Protein 1TUV (pdb70)

InterPro domains:
  IPR007138 Antibiotic biosynthesis monooxygenase domain [PF03992] (1-86)
  IPR007138 Antibiotic biosynthesis monooxygenase domain [PS51725] (2-100)
  IPR011008 Dimeric alpha-beta barrel [SSF54909] (1-100)
  IPR050744 AI-2 Signaling Cycle Isomerase LsrG [PTHR33336] (1-101)

CATH classification: 3.30.70.100

Structure (mmCIF, N/CA/C/O backbone):
data_1TUV
#
_entry.id   1TUV
#
_cell.length_a   102.562
_cell.length_b   102.562
_cell.length_c   102.562
_cell.angle_alpha   90.00
_cell.angle_beta   90.00
_cell.angle_gamma   90.00
#
_symmetry.space_group_name_H-M   'P 41 3 2'
#
loop_
_entity.id
_entity.type
_entity.pdbx_description
1 polymer 'Protein ygiN'
2 non-polymer MENADIONE
3 water water
#
loop_
_atom_site.group_PDB
_atom_site.id
_atom_site.type_symbol
_atom_site.label_atom_id
_atom_site.label_alt_id
_atom_site.label_comp_id
_atom_site.label_asym_id
_atom_site.label_entity_id
_atom_site.label_seq_id
_atom_site.pdbx_PDB_ins_code
_atom_site.Cartn_x
_atom_site.Cartn_y
_atom_site.Cartn_z
_atom_site.occupancy
_atom_site.B_iso_or_equiv
_atom_site.auth_seq_id
_atom_site.auth_comp_id
_atom_site.auth_asym_id
_atom_site.auth_atom_id
_atom_site.pdbx_PDB_model_num
ATOM 1 N N . MET A 1 1 ? 7.780 2.497 -19.394 1.00 39.88 1 MET A N 1
ATOM 2 C CA . MET A 1 1 ? 7.910 1.693 -20.642 1.00 37.97 1 MET A CA 1
ATOM 3 C C . MET A 1 1 ? 6.727 1.908 -21.612 1.00 35.31 1 MET A C 1
ATOM 4 O O . MET A 1 1 ? 7.023 2.350 -22.713 1.00 34.62 1 MET A O 1
ATOM 9 N N . LEU A 1 2 ? 5.448 1.593 -21.281 1.00 31.28 2 LEU A N 1
ATOM 10 C CA . LEU A 1 2 ? 4.323 2.013 -22.189 1.00 28.99 2 LEU A CA 1
ATOM 11 C C . LEU A 1 2 ? 3.917 3.424 -21.831 1.00 25.12 2 LEU A C 1
ATOM 12 O O . LEU A 1 2 ? 3.790 3.784 -20.674 1.00 22.88 2 LEU A O 1
ATOM 17 N N . THR A 1 3 ? 3.627 4.227 -22.845 1.00 22.50 3 THR A N 1
ATOM 18 C CA . THR A 1 3 ? 3.023 5.503 -22.647 1.00 21.46 3 THR A CA 1
ATOM 19 C C . THR A 1 3 ? 1.604 5.398 -23.193 1.00 19.86 3 THR A C 1
ATOM 20 O O . THR A 1 3 ? 1.397 4.791 -24.268 1.00 22.15 3 THR A O 1
ATOM 24 N N . VAL A 1 4 ? 0.671 5.869 -22.415 1.00 17.32 4 VAL A N 1
ATOM 25 C CA . VAL A 1 4 ? -0.745 5.932 -22.788 1.00 18.61 4 VAL A CA 1
ATOM 26 C C . VAL A 1 4 ? -1.134 7.379 -22.969 1.00 17.96 4 VAL A C 1
ATOM 27 O O . VAL A 1 4 ? -0.905 8.215 -22.086 1.00 19.42 4 VAL A O 1
ATOM 31 N N . ILE A 1 5 ? -1.765 7.720 -24.109 1.00 17.75 5 ILE A N 1
ATOM 32 C CA . ILE A 1 5 ? -2.430 9.003 -24.271 1.00 18.27 5 ILE A CA 1
ATOM 33 C C . ILE A 1 5 ? -3.869 8.639 -24.529 1.00 18.56 5 ILE A C 1
ATOM 34 O O . ILE A 1 5 ? -4.122 7.893 -25.474 1.00 18.85 5 ILE A O 1
ATOM 39 N N . ALA A 1 6 ? -4.772 9.081 -23.680 1.00 19.75 6 ALA A N 1
ATOM 40 C CA . ALA A 1 6 ? -6.211 8.796 -23.821 1.00 21.13 6 ALA A CA 1
ATOM 41 C C . ALA A 1 6 ? -6.962 10.124 -23.928 1.00 22.77 6 ALA A C 1
ATOM 42 O O . ALA A 1 6 ? -6.799 11.014 -23.095 1.00 23.88 6 ALA A O 1
ATOM 44 N N . GLU A 1 7 ? -7.735 10.315 -24.983 1.00 21.84 7 GLU A N 1
ATOM 45 C CA . GLU A 1 7 ? -8.581 11.472 -25.075 1.00 20.54 7 GLU A CA 1
ATOM 46 C C . GLU A 1 7 ? -9.980 11.097 -24.662 1.00 20.85 7 GLU A C 1
ATOM 47 O O . GLU A 1 7 ? -10.557 10.167 -25.226 1.00 20.53 7 GLU A O 1
ATOM 53 N N . ILE A 1 8 ? -10.465 11.788 -23.654 1.00 18.09 8 ILE A N 1
ATOM 54 C CA . ILE A 1 8 ? -11.793 11.631 -23.163 1.00 18.73 8 ILE A CA 1
ATOM 55 C C . ILE A 1 8 ? -12.643 12.772 -23.682 1.00 18.28 8 ILE A C 1
ATOM 56 O O . ILE A 1 8 ? -12.413 13.934 -23.354 1.00 19.59 8 ILE A O 1
ATOM 61 N N . ARG A 1 9 ? -13.632 12.427 -24.527 1.00 19.15 9 ARG A N 1
ATOM 62 C CA . ARG A 1 9 ? -14.530 13.445 -25.065 1.00 19.39 9 ARG A CA 1
ATOM 63 C C . ARG A 1 9 ? -15.735 13.563 -24.166 1.00 19.87 9 ARG A C 1
ATOM 64 O O . ARG A 1 9 ? -16.391 12.566 -23.913 1.00 20.21 9 ARG A O 1
ATOM 72 N N . THR A 1 10 ? -16.006 14.768 -23.677 1.00 19.03 10 THR A N 1
ATOM 73 C CA . THR A 1 10 ? -17.125 15.048 -22.782 1.00 20.83 10 THR A CA 1
ATOM 74 C C . THR A 1 10 ? -18.312 15.703 -23.489 1.00 21.35 10 THR A C 1
ATOM 75 O O . THR A 1 10 ? -18.169 16.318 -24.561 1.00 20.60 10 THR A O 1
ATOM 79 N N . ARG A 1 11 ? -19.488 15.591 -22.869 1.00 23.32 11 ARG A N 1
ATOM 80 C CA . ARG A 1 11 ? -20.701 16.246 -23.401 1.00 25.14 11 ARG A CA 1
ATOM 81 C C . ARG A 1 11 ? -20.524 17.729 -23.382 1.00 27.04 11 ARG A C 1
ATOM 82 O O . ARG A 1 11 ? -20.031 18.240 -22.410 1.00 26.24 11 ARG A O 1
ATOM 90 N N . PRO A 1 12 ? -20.865 18.440 -24.458 1.00 30.07 12 PRO A N 1
ATOM 91 C CA . PRO A 1 12 ? -20.822 19.925 -24.452 1.00 32.10 12 PRO A CA 1
ATOM 92 C C . PRO A 1 12 ? -21.634 20.615 -23.320 1.00 34.79 12 PRO A C 1
ATOM 93 O O . PRO A 1 12 ? -22.636 20.069 -22.925 1.00 36.12 12 PRO A O 1
ATOM 97 N N . GLY A 1 13 ? -21.113 21.726 -22.777 1.00 38.15 13 GLY A N 1
ATOM 98 C CA . GLY A 1 13 ? -21.770 22.609 -21.796 1.00 40.02 13 GLY A CA 1
ATOM 99 C C . GLY A 1 13 ? -22.057 22.018 -20.416 1.00 41.33 13 GLY A C 1
ATOM 100 O O . GLY A 1 13 ? -21.440 21.016 -20.057 1.00 41.78 13 GLY A O 1
ATOM 101 N N . GLN A 1 14 ? -22.965 22.636 -19.632 1.00 42.26 14 GLN A N 1
ATOM 102 C CA . GLN A 1 14 ? -23.473 22.054 -18.362 1.00 42.99 14 GLN A CA 1
ATOM 103 C C . GLN A 1 14 ? -22.381 21.545 -17.352 1.00 41.87 14 GLN A C 1
ATOM 104 O O . GLN A 1 14 ? -22.593 20.549 -16.658 1.00 43.78 14 GLN A O 1
ATOM 110 N N . HIS A 1 15 ? -21.263 22.240 -17.219 1.00 39.37 15 HIS A N 1
ATOM 111 C CA . HIS A 1 15 ? -20.057 21.734 -16.514 1.00 37.68 15 HIS A CA 1
ATOM 112 C C . HIS A 1 15 ? -19.725 20.210 -16.558 1.00 34.00 15 HIS A C 1
ATOM 113 O O . HIS A 1 15 ? -19.210 19.661 -15.588 1.00 30.84 15 HIS A O 1
ATOM 120 N N . HIS A 1 16 ? -19.993 19.547 -17.682 1.00 30.37 16 HIS A N 1
ATOM 121 C CA . HIS A 1 16 ? -19.663 18.124 -17.798 1.00 28.58 16 HIS A CA 1
ATOM 122 C C . HIS A 1 16 ? -18.156 17.886 -17.721 1.00 26.12 16 HIS A C 1
ATOM 123 O O . HIS A 1 16 ? -17.699 16.911 -17.092 1.00 23.47 16 HIS A O 1
ATOM 130 N N . ARG A 1 17 ? -17.383 18.722 -18.400 1.00 26.08 17 ARG A N 1
ATOM 131 C CA . ARG A 1 17 ? -15.934 18.488 -18.400 1.00 25.19 17 ARG A CA 1
ATOM 132 C C . ARG A 1 17 ? -15.378 18.719 -17.005 1.00 25.05 17 ARG A C 1
ATOM 133 O O . ARG A 1 17 ? -14.561 17.961 -16.532 1.00 24.13 17 ARG A O 1
ATOM 141 N N . GLN A 1 18 ? -15.880 19.747 -16.319 1.00 25.90 18 GLN A N 1
ATOM 142 C CA . GLN A 1 18 ? -15.419 20.001 -14.963 1.00 25.11 18 GLN A CA 1
ATOM 143 C C . GLN A 1 18 ? -15.805 18.864 -14.040 1.00 24.32 18 GLN A C 1
ATOM 144 O O . GLN A 1 18 ? -15.002 18.481 -13.186 1.00 23.87 18 GLN A O 1
ATOM 150 N N . ALA A 1 19 ? -16.987 18.282 -14.221 1.00 23.54 19 ALA A N 1
ATOM 151 C CA . ALA A 1 19 ? -17.403 17.138 -13.402 1.00 23.51 19 ALA A CA 1
ATOM 152 C C . ALA A 1 19 ? -16.423 16.009 -13.523 1.00 22.90 19 ALA A C 1
ATOM 153 O O . ALA A 1 19 ? -16.047 15.367 -12.552 1.00 22.50 19 ALA A O 1
ATOM 155 N N . VAL A 1 20 ? -15.947 15.768 -14.748 1.00 20.82 20 VAL A N 1
ATOM 156 C CA . VAL A 1 20 ? -14.995 14.693 -14.979 1.00 20.15 20 VAL A CA 1
ATOM 157 C C . VAL A 1 20 ? -13.644 14.981 -14.341 1.00 19.28 20 VAL A C 1
ATOM 158 O O . VAL A 1 20 ? -13.028 14.122 -13.748 1.00 19.50 20 VAL A O 1
ATOM 162 N N . LEU A 1 21 ? -13.166 16.196 -14.545 1.00 20.32 21 LEU A N 1
ATOM 163 C CA . LEU A 1 21 ? -11.932 16.665 -13.918 1.00 19.95 21 LEU A CA 1
ATOM 164 C C . LEU A 1 21 ? -12.028 16.530 -12.379 1.00 21.04 21 LEU A C 1
ATOM 165 O O . LEU A 1 21 ? -11.090 16.123 -11.738 1.00 21.40 21 LEU A O 1
ATOM 170 N N . ASP A 1 22 ? -13.159 16.877 -11.826 1.00 22.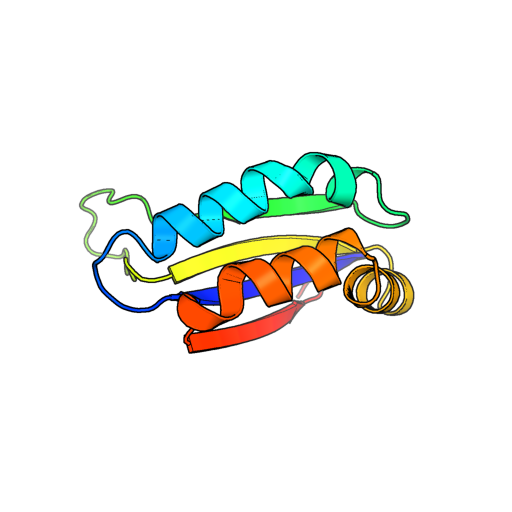18 22 ASP A N 1
ATOM 171 C CA . ASP A 1 22 ? -13.333 16.720 -10.377 1.00 23.45 22 ASP A CA 1
ATOM 172 C C . ASP A 1 22 ? -13.244 15.258 -9.957 1.00 23.73 22 ASP A C 1
ATOM 173 O O . ASP A 1 22 ? -12.669 14.931 -8.911 1.00 24.58 22 ASP A O 1
ATOM 178 N N . GLN A 1 23 ? -13.775 14.369 -10.768 1.00 23.64 23 GLN A N 1
ATOM 179 C CA . GLN A 1 23 ? -13.599 12.942 -10.533 1.00 24.30 23 GLN A CA 1
ATOM 180 C C . GLN A 1 23 ? -12.147 12.509 -10.647 1.00 24.66 23 GLN A C 1
ATOM 181 O O . GLN A 1 23 ? -11.658 11.674 -9.867 1.00 24.28 23 GLN A O 1
ATOM 187 N N . PHE A 1 24 ? -11.400 13.063 -11.606 1.00 23.07 24 PHE A N 1
ATOM 188 C CA . PHE A 1 24 ? -9.975 12.773 -11.639 1.00 22.52 24 PHE A CA 1
ATOM 189 C C . PHE A 1 24 ? -9.222 13.294 -10.397 1.00 22.66 24 PHE A C 1
ATOM 190 O O . PHE A 1 24 ? -8.309 12.617 -9.893 1.00 23.58 24 PHE A O 1
ATOM 198 N N . ALA A 1 25 ? -9.614 14.461 -9.912 1.00 23.65 25 ALA A N 1
ATOM 199 C CA . ALA A 1 25 ? -8.946 15.075 -8.718 1.00 25.55 25 ALA A CA 1
ATOM 200 C C . ALA A 1 25 ? -9.027 14.090 -7.538 1.00 26.00 25 ALA A C 1
ATOM 201 O O . ALA A 1 25 ? -8.046 13.920 -6.797 1.00 26.10 25 ALA A O 1
ATOM 203 N N . LYS A 1 26 ? -10.158 13.402 -7.431 1.00 27.24 26 LYS A N 1
ATOM 204 C CA . LYS A 1 26 ? -10.361 12.401 -6.379 1.00 28.20 26 LYS A CA 1
ATOM 205 C C . LYS A 1 26 ? -9.461 11.201 -6.452 1.00 28.65 26 LYS A C 1
ATOM 206 O O . LYS A 1 26 ? -9.105 10.614 -5.420 1.00 28.49 26 LYS A O 1
ATOM 212 N N . ILE A 1 27 ? -9.046 10.834 -7.675 1.00 26.09 27 ILE A N 1
ATOM 213 C CA . ILE A 1 27 ? -8.409 9.589 -7.962 1.00 26.56 27 ILE A CA 1
ATOM 214 C C . ILE A 1 27 ? -6.931 9.653 -8.317 1.00 24.16 27 ILE A C 1
ATOM 215 O O . ILE A 1 27 ? -6.208 8.689 -8.165 1.00 22.23 27 ILE A O 1
ATOM 220 N N . VAL A 1 28 ? -6.454 10.798 -8.806 1.00 22.51 28 VAL A N 1
ATOM 221 C CA . VAL A 1 28 ? -5.118 10.821 -9.310 1.00 22.79 28 VAL A CA 1
ATOM 222 C C . VAL A 1 28 ? -4.036 10.422 -8.309 1.00 22.73 28 VAL A C 1
ATOM 223 O O . VAL A 1 28 ? -3.181 9.664 -8.653 1.00 21.55 28 VAL A O 1
ATOM 227 N N . PRO A 1 29 ? -4.069 10.911 -7.063 1.00 23.84 29 PRO A N 1
ATOM 228 C CA . PRO A 1 29 ? -3.046 10.467 -6.091 1.00 24.83 29 PRO A CA 1
ATOM 229 C C . PRO A 1 29 ? -3.003 8.962 -5.905 1.00 24.66 29 PRO A C 1
ATOM 230 O O . PRO A 1 29 ? -1.909 8.372 -5.830 1.00 25.65 29 PRO A O 1
ATOM 234 N N . THR A 1 30 ? -4.185 8.360 -5.911 1.00 25.39 30 THR A N 1
ATOM 235 C CA . THR A 1 30 ? -4.346 6.915 -5.786 1.00 25.44 30 THR A CA 1
ATOM 236 C C . THR A 1 30 ? -3.779 6.199 -6.979 1.00 24.52 30 THR A C 1
ATOM 237 O O . THR A 1 30 ? -3.055 5.213 -6.875 1.00 23.78 30 THR A O 1
ATOM 241 N N . VAL A 1 31 ? -4.089 6.707 -8.189 1.00 22.19 31 VAL A N 1
ATOM 242 C CA . VAL A 1 31 ? -3.547 6.069 -9.332 1.00 21.57 31 VAL A CA 1
ATOM 243 C C . VAL A 1 31 ? -2.033 6.111 -9.402 1.00 20.47 31 VAL A C 1
ATOM 244 O O . VAL A 1 31 ? -1.398 5.144 -9.791 1.00 22.14 31 VAL A O 1
ATOM 248 N N . LEU A 1 32 ? -1.437 7.245 -9.050 1.00 23.15 32 LEU A N 1
ATOM 249 C CA . LEU A 1 32 ? 0.012 7.395 -9.043 1.00 23.12 32 LEU A CA 1
ATOM 250 C C . LEU A 1 32 ? 0.706 6.347 -8.120 1.00 25.39 32 LEU A C 1
ATOM 251 O O . LEU A 1 32 ? 1.824 5.908 -8.394 1.00 26.57 32 LEU A O 1
ATOM 256 N N . LYS A 1 33 ? -0.029 5.938 -7.098 1.00 27.71 33 LYS A N 1
ATOM 257 C CA . LYS A 1 33 ? 0.460 4.910 -6.153 1.00 28.87 33 LYS A CA 1
ATOM 258 C C . LYS A 1 33 ? 0.249 3.493 -6.619 1.00 28.32 33 LYS A C 1
ATOM 259 O O . LYS A 1 33 ? 0.828 2.548 -6.049 1.00 28.26 33 LYS A O 1
ATOM 265 N N . GLU A 1 34 ? -0.529 3.284 -7.690 1.00 25.85 34 GLU A N 1
ATOM 266 C CA . GLU A 1 34 ? -0.716 1.959 -8.205 1.00 24.74 34 GLU A CA 1
ATOM 267 C C . GLU A 1 34 ? 0.569 1.335 -8.673 1.00 25.49 34 GLU A C 1
ATOM 268 O O . GLU A 1 34 ? 1.473 2.018 -9.195 1.00 26.02 34 GLU A O 1
ATOM 274 N N . GLU A 1 35 ? 0.713 0.024 -8.505 1.00 24.72 35 GLU A N 1
ATOM 275 C CA . GLU A 1 35 ? 1.863 -0.660 -9.061 1.00 27.26 35 GLU A CA 1
ATOM 276 C C . GLU A 1 35 ? 2.053 -0.407 -10.538 1.00 27.06 35 GLU A C 1
ATOM 277 O O . GLU A 1 35 ? 1.145 -0.588 -11.367 1.00 27.43 35 GLU A O 1
ATOM 283 N N . GLY A 1 36 ? 3.270 -0.047 -10.862 1.00 26.14 36 GLY A N 1
ATOM 284 C CA . GLY A 1 36 ? 3.669 0.079 -12.237 1.00 24.50 36 GLY A CA 1
ATOM 285 C C . GLY A 1 36 ? 3.263 1.423 -12.833 1.00 23.42 36 GLY A C 1
ATOM 286 O O . GLY A 1 36 ? 3.554 1.603 -14.004 1.00 23.15 36 GLY A O 1
ATOM 287 N N . CYS A 1 37 ? 2.669 2.306 -12.076 1.00 22.81 37 CYS A N 1
ATOM 288 C CA . CYS A 1 37 ? 2.297 3.641 -12.636 1.00 22.74 37 CYS A CA 1
ATOM 289 C C . CYS A 1 37 ? 3.462 4.586 -12.495 1.00 24.58 37 CYS A C 1
ATOM 290 O O . CYS A 1 37 ? 3.979 4.798 -11.373 1.00 25.61 37 CYS A O 1
ATOM 293 N N . HIS A 1 38 ? 3.915 5.143 -13.616 1.00 24.15 38 HIS A N 1
ATOM 294 C CA . HIS A 1 38 ? 4.976 6.147 -13.586 1.00 26.05 38 HIS A CA 1
ATOM 295 C C . HIS A 1 38 ? 4.565 7.494 -14.163 1.00 25.00 38 HIS A C 1
ATOM 296 O O . HIS A 1 38 ? 5.422 8.344 -14.448 1.00 25.39 38 HIS A O 1
ATOM 303 N N . GLY A 1 39 ? 3.265 7.729 -14.190 1.00 22.05 39 GLY A N 1
ATOM 304 C CA . GLY A 1 39 ? 2.697 9.012 -14.586 1.00 21.58 39 GLY A CA 1
ATOM 305 C C . GLY A 1 39 ? 1.233 8.875 -14.939 1.00 19.25 39 GLY A C 1
ATOM 306 O O . GLY A 1 39 ? 0.840 7.840 -15.492 1.00 19.35 39 GLY A O 1
ATOM 307 N N . TYR A 1 40 ? 0.475 9.860 -14.515 1.00 18.09 40 TYR A N 1
ATOM 308 C CA . TYR A 1 40 ? -0.991 9.907 -14.688 1.00 19.29 40 TYR A CA 1
ATOM 309 C C . TYR A 1 40 ? -1.481 11.290 -14.508 1.00 19.62 40 TYR A C 1
ATOM 310 O O . TYR A 1 40 ? -1.731 11.739 -13.399 1.00 21.32 40 TYR A O 1
ATOM 319 N N . ALA A 1 41 ? -1.668 12.003 -15.633 1.00 18.72 41 ALA A N 1
ATOM 320 C CA . ALA A 1 41 ? -1.947 13.421 -15.612 1.00 19.64 41 ALA A CA 1
ATOM 321 C C . ALA A 1 41 ? -3.116 13.747 -16.562 1.00 18.99 41 ALA A C 1
ATOM 322 O O . ALA A 1 41 ? -2.946 13.569 -17.759 1.00 18.97 41 ALA A O 1
ATOM 324 N N . PRO A 1 42 ? -4.223 14.240 -16.056 1.00 18.94 42 PRO A N 1
ATOM 325 C CA . PRO A 1 42 ? -5.289 14.815 -16.889 1.00 18.34 42 PRO A CA 1
ATOM 326 C C . PRO A 1 42 ? -4.926 16.228 -17.288 1.00 18.23 42 PRO A C 1
ATOM 327 O O . PRO A 1 42 ? -4.527 17.042 -16.463 1.00 19.71 42 PRO A O 1
ATOM 331 N N . MET A 1 43 ? -4.981 16.473 -18.598 1.00 17.18 43 MET A N 1
ATOM 332 C CA . MET A 1 43 ? -4.598 17.731 -19.193 1.00 17.49 43 MET A CA 1
ATOM 333 C C . MET A 1 43 ? -5.767 18.277 -19.972 1.00 17.72 43 MET A C 1
ATOM 334 O O . MET A 1 43 ? -6.613 17.529 -20.502 1.00 17.55 43 MET A O 1
ATOM 339 N N . VAL A 1 44 ? -5.771 19.600 -20.113 1.00 17.20 44 VAL A N 1
ATOM 340 C CA . VAL A 1 44 ? -6.699 20.278 -20.993 1.00 17.22 44 VAL A CA 1
ATOM 341 C C . VAL A 1 44 ? -5.967 21.299 -21.875 1.00 19.45 44 VAL A C 1
ATOM 342 O O . VAL A 1 44 ? -4.873 21.735 -21.549 1.00 18.60 44 VAL A O 1
ATOM 346 N N . ASP A 1 45 ? -6.625 21.668 -22.966 1.00 21.96 45 ASP A N 1
ATOM 347 C CA . ASP A 1 45 ? -6.052 22.639 -23.884 1.00 23.49 45 ASP A CA 1
ATOM 348 C C . ASP A 1 45 ? -5.876 23.939 -23.181 1.00 26.93 45 ASP A C 1
ATOM 349 O O . ASP A 1 45 ? -6.692 24.331 -22.327 1.00 26.85 45 ASP A O 1
ATOM 354 N N . CYS A 1 46 ? -4.827 24.649 -23.569 1.00 27.70 46 CYS A N 1
ATOM 355 C CA . CYS A 1 46 ? -4.598 25.958 -23.013 1.00 31.05 46 CYS A CA 1
ATOM 356 C C . CYS A 1 46 ? -4.399 26.897 -24.208 1.00 30.52 46 CYS A C 1
ATOM 357 O O . CYS A 1 46 ? -3.478 26.714 -24.930 1.00 28.26 46 CYS A O 1
ATOM 360 N N . ALA A 1 47 ? -5.271 27.883 -24.367 1.00 33.08 47 ALA A N 1
ATOM 361 C CA . ALA A 1 47 ? -5.267 28.736 -25.564 1.00 34.89 47 ALA A CA 1
ATOM 362 C C . ALA A 1 47 ? -4.062 29.665 -25.537 1.00 36.69 47 ALA A C 1
ATOM 363 O O . ALA A 1 47 ? -3.928 30.523 -24.637 1.00 38.57 47 ALA A O 1
ATOM 365 N N . ALA A 1 48 ? -3.149 29.463 -26.476 1.00 37.27 48 ALA A N 1
ATOM 366 C CA . ALA A 1 48 ? -1.919 30.222 -26.476 1.00 38.38 48 ALA A CA 1
ATOM 367 C C . ALA A 1 48 ? -2.016 31.312 -27.562 1.00 38.98 48 ALA A C 1
ATOM 368 O O . ALA A 1 48 ? -1.079 32.041 -27.754 1.00 40.16 48 ALA A O 1
ATOM 370 N N . GLY A 1 49 ? -3.158 31.429 -28.251 1.00 40.08 49 GLY A N 1
ATOM 371 C CA . GLY A 1 49 ? -3.303 32.381 -29.358 1.00 40.66 49 GLY A CA 1
ATOM 372 C C . GLY A 1 49 ? -2.222 32.261 -30.444 1.00 41.23 49 GLY A C 1
ATOM 373 O O . G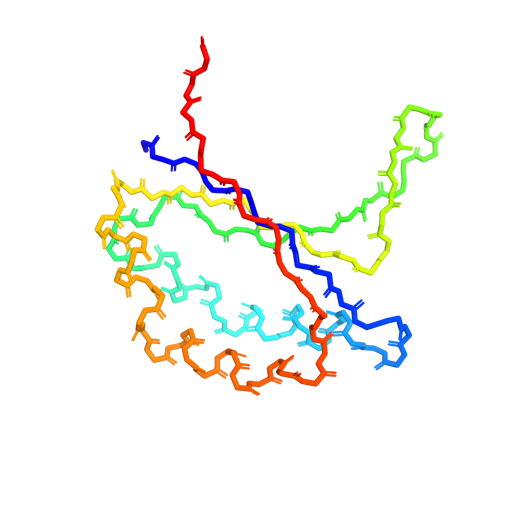LY A 1 49 ? -1.747 33.276 -30.992 1.00 43.51 49 GLY A O 1
ATOM 374 N N . VAL A 1 50 ? -1.801 31.034 -30.739 1.00 39.19 50 VAL A N 1
ATOM 375 C CA . VAL A 1 50 ? -0.933 30.770 -31.868 1.00 37.42 50 VAL A CA 1
ATOM 376 C C . VAL A 1 50 ? -1.689 30.024 -32.932 1.00 36.34 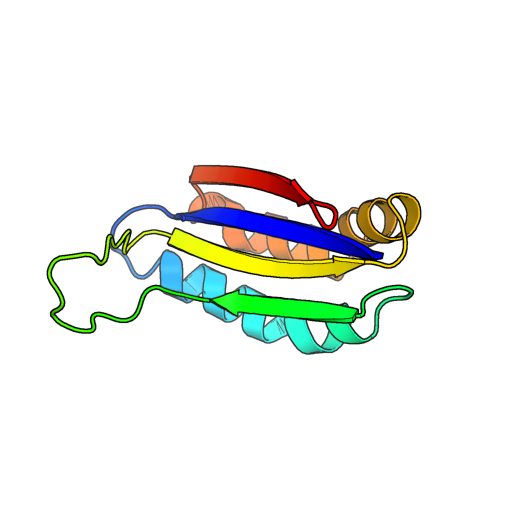50 VAL A C 1
ATOM 377 O O . VAL A 1 50 ? -2.557 29.140 -32.670 1.00 36.56 50 VAL A O 1
ATOM 381 N N . SER A 1 51 ? -1.332 30.325 -34.162 1.00 33.17 51 SER A N 1
ATOM 382 C CA . SER A 1 51 ? -2.075 29.837 -35.292 1.00 32.82 51 SER A CA 1
ATOM 383 C C . SER A 1 51 ? -1.941 28.313 -35.479 1.00 30.55 51 SER A C 1
ATOM 384 O O . SER A 1 51 ? -2.828 27.685 -36.047 1.00 30.81 51 SER A O 1
ATOM 387 N N . PHE A 1 52 ? -0.880 27.708 -34.948 1.00 27.63 52 PHE A N 1
ATOM 388 C CA . PHE A 1 52 ? -0.657 26.293 -35.189 1.00 26.75 52 PHE A CA 1
ATOM 389 C C . PHE A 1 52 ? -1.353 25.362 -34.159 1.00 24.92 52 PHE A C 1
ATOM 390 O O . PHE A 1 52 ? -1.433 24.142 -34.362 1.00 25.35 52 PHE A O 1
ATOM 398 N N . GLN A 1 53 ? -1.934 25.958 -33.130 1.00 24.19 53 GLN A N 1
ATOM 399 C CA . GLN A 1 53 ? -2.597 25.171 -32.075 1.00 23.12 53 GLN A CA 1
ATOM 400 C C . GLN A 1 53 ? -4.029 24.751 -32.480 1.00 22.88 53 GLN A C 1
ATOM 401 O O . GLN A 1 53 ? -4.796 25.541 -33.091 1.00 24.93 53 GLN A O 1
ATOM 407 N N . SER A 1 54 ? -4.409 23.520 -32.177 1.00 21.65 54 SER A N 1
ATOM 408 C CA . SER A 1 54 ? -5.775 23.034 -32.262 1.00 23.24 54 SER A CA 1
ATOM 409 C C . SER A 1 54 ? -6.298 22.792 -30.902 1.00 25.38 54 SER A C 1
ATOM 410 O O . SER A 1 54 ? -5.564 22.260 -30.038 1.00 25.35 54 SER A O 1
ATOM 413 N N . MET A 1 55 ? -7.527 23.191 -30.656 1.00 25.60 55 MET A N 1
ATOM 414 C CA . MET A 1 55 ? -8.175 22.996 -29.348 1.00 27.15 55 MET A CA 1
ATOM 415 C C . MET A 1 55 ? -9.480 22.265 -29.435 1.00 27.83 55 MET A C 1
ATOM 416 O O . MET A 1 55 ? -10.202 22.430 -30.419 1.00 27.79 55 MET A O 1
ATOM 421 N N . ALA A 1 56 ? -9.764 21.402 -28.439 1.00 26.70 56 ALA A N 1
ATOM 422 C CA . ALA A 1 56 ? -11.033 20.736 -28.322 1.00 26.68 56 ALA A CA 1
ATOM 423 C C . ALA A 1 56 ? -11.498 21.010 -26.870 1.00 26.92 56 ALA A C 1
ATOM 424 O O . ALA A 1 56 ? -11.073 20.286 -25.950 1.00 27.28 56 ALA A O 1
ATOM 426 N N . PRO A 1 57 ? -12.340 22.023 -26.616 1.00 26.04 57 PRO A N 1
ATOM 427 C CA . PRO A 1 57 ? -12.772 22.335 -25.245 1.00 26.20 57 PRO A CA 1
ATOM 428 C C . PRO A 1 57 ? -13.507 21.203 -24.555 1.00 25.39 57 PRO A C 1
ATOM 429 O O . PRO A 1 57 ? -13.439 21.154 -23.339 1.00 27.20 57 PRO A O 1
ATOM 433 N N . ASP A 1 58 ? -14.120 20.306 -25.302 1.00 21.62 58 ASP A N 1
ATOM 434 C CA . ASP A 1 58 ? -14.884 19.221 -24.672 1.00 22.85 58 ASP A CA 1
ATOM 435 C C . ASP A 1 58 ? -14.058 17.973 -24.619 1.00 22.53 58 ASP A C 1
ATOM 436 O O . ASP A 1 58 ? -14.488 16.893 -25.063 1.00 24.55 58 ASP A O 1
ATOM 441 N N . SER A 1 59 ? -12.809 18.141 -24.248 1.00 21.76 59 SER A N 1
ATOM 442 C CA . SER A 1 59 ? -11.963 16.989 -24.072 1.00 22.55 59 SER A CA 1
ATOM 443 C C . SER A 1 59 ? -10.904 17.147 -23.012 1.00 21.75 59 SER A C 1
ATOM 444 O O . SER A 1 59 ? -10.489 18.277 -22.675 1.00 21.50 59 SER A O 1
ATOM 447 N N . ILE A 1 60 ? -10.551 16.004 -22.453 1.00 17.75 60 ILE A N 1
ATOM 448 C CA . ILE A 1 60 ? -9.474 15.875 -21.448 1.00 17.40 60 ILE A CA 1
ATOM 449 C C . ILE A 1 60 ? -8.511 14.873 -22.051 1.00 16.56 60 ILE A C 1
ATOM 450 O O . ILE A 1 60 ? -8.916 13.848 -22.632 1.00 17.21 60 ILE A O 1
ATOM 455 N N . VAL A 1 61 ? -7.242 15.196 -22.026 1.00 15.62 61 VAL A N 1
ATOM 456 C CA . VAL A 1 61 ? -6.229 14.321 -22.529 1.00 16.22 61 VAL A CA 1
ATOM 457 C C . VAL A 1 61 ? -5.423 13.753 -21.349 1.00 17.30 61 VAL A C 1
ATOM 458 O O . VAL A 1 61 ? -4.837 14.506 -20.560 1.00 17.04 61 VAL A O 1
ATOM 462 N N . MET A 1 62 ? -5.475 12.436 -21.174 1.00 17.14 62 MET A N 1
ATOM 463 C CA . MET A 1 62 ? -4.603 11.781 -20.201 1.00 17.80 62 MET A CA 1
ATOM 464 C C . MET A 1 62 ? -3.252 11.412 -20.784 1.00 17.03 62 MET A C 1
ATOM 465 O O . MET A 1 62 ? -3.185 10.746 -21.838 1.00 18.64 62 MET A O 1
ATOM 470 N N . ILE A 1 63 ? -2.173 11.732 -20.028 1.00 16.73 63 ILE A N 1
ATOM 471 C CA . ILE A 1 63 ? -0.872 11.281 -20.337 1.00 15.98 63 ILE A CA 1
ATOM 472 C C . ILE A 1 63 ? -0.408 10.419 -19.179 1.00 17.21 63 ILE A C 1
ATOM 473 O O . ILE A 1 63 ? -0.416 10.899 -18.047 1.00 17.07 63 ILE A O 1
ATOM 478 N N . GLU A 1 64 ? -0.069 9.188 -19.500 1.00 17.16 64 GLU A N 1
ATOM 479 C CA . GLU A 1 64 ? 0.236 8.154 -18.478 1.00 17.96 64 GLU A CA 1
ATOM 480 C C . GLU A 1 64 ? 1.427 7.306 -18.889 1.00 18.43 64 GLU A C 1
ATOM 481 O O . GLU A 1 64 ? 1.741 7.140 -20.065 1.00 18.82 64 GLU A O 1
ATOM 487 N N . GLN A 1 65 ? 2.105 6.706 -17.907 1.00 19.13 65 GLN A N 1
ATOM 488 C CA . GLN A 1 65 ? 3.117 5.732 -18.141 1.00 20.55 65 GLN A CA 1
ATOM 489 C C . GLN A 1 65 ? 2.894 4.556 -17.198 1.00 17.69 65 GLN A C 1
ATOM 490 O O . GLN A 1 65 ? 2.598 4.768 -16.029 1.00 20.23 65 GLN A O 1
ATOM 496 N N . TRP A 1 66 ? 2.922 3.400 -17.803 1.00 19.33 66 TRP A N 1
ATOM 497 C CA . TRP A 1 66 ? 2.749 2.101 -17.121 1.00 20.30 66 TRP A CA 1
ATOM 498 C C . TRP A 1 66 ? 3.909 1.172 -17.449 1.00 21.06 66 TRP A C 1
ATOM 499 O O . TRP A 1 66 ? 4.432 1.022 -18.590 1.00 20.63 66 TRP A O 1
ATOM 510 N N . GLU A 1 67 ? 4.301 0.391 -16.436 1.00 22.75 67 GLU A N 1
ATOM 511 C CA . GLU A 1 67 ? 5.405 -0.481 -16.655 1.00 24.31 67 GLU A CA 1
ATOM 512 C C . GLU A 1 67 ? 5.151 -1.597 -17.664 1.00 23.61 67 GLU A C 1
ATOM 513 O O . GLU A 1 67 ? 6.084 -2.057 -18.340 1.00 24.78 67 GLU A O 1
ATOM 519 N N . SER A 1 68 ? 3.907 -2.070 -17.764 1.00 22.16 68 SER A N 1
ATOM 520 C CA . SER A 1 68 ? 3.547 -3.121 -18.700 1.00 22.39 68 SER A CA 1
ATOM 521 C C . SER A 1 68 ? 2.086 -3.087 -18.979 1.00 21.22 68 SER A C 1
ATOM 522 O O . SER A 1 68 ? 1.340 -2.416 -18.271 1.00 22.24 68 SER A O 1
ATOM 525 N N . ILE A 1 69 ? 1.663 -3.818 -19.980 1.00 21.32 69 ILE A N 1
ATOM 526 C CA . ILE A 1 69 ? 0.251 -3.997 -20.259 1.00 22.64 69 ILE A CA 1
ATOM 527 C C . ILE A 1 69 ? -0.529 -4.632 -19.098 1.00 23.29 69 ILE A C 1
ATOM 528 O O . ILE A 1 69 ? -1.634 -4.218 -18.798 1.00 21.48 69 ILE A O 1
ATOM 533 N N . ALA A 1 70 ? 0.053 -5.641 -18.454 1.00 23.23 70 ALA A N 1
ATOM 534 C CA . ALA A 1 70 ? -0.584 -6.163 -17.230 1.00 23.25 70 ALA A CA 1
ATOM 535 C C . ALA A 1 70 ? -0.895 -5.129 -16.164 1.00 21.36 70 ALA A C 1
ATOM 536 O O . ALA A 1 70 ? -1.971 -5.191 -15.530 1.00 21.82 70 ALA A O 1
ATOM 538 N N . HIS A 1 71 ? 0.019 -4.184 -15.961 1.00 21.33 71 HIS A N 1
ATOM 539 C CA . HIS A 1 71 ? -0.182 -3.142 -14.974 1.00 21.10 71 HIS A CA 1
ATOM 540 C C . HIS A 1 71 ? -1.309 -2.179 -15.369 1.00 20.38 71 HIS A C 1
ATOM 541 O O . HIS A 1 71 ? -2.128 -1.792 -14.555 1.00 19.23 71 HIS A O 1
ATOM 548 N N . LEU A 1 72 ? -1.349 -1.813 -16.651 1.00 19.70 72 LEU A N 1
ATOM 549 C CA . LEU A 1 72 ? -2.454 -1.036 -17.155 1.00 19.48 72 LEU A CA 1
ATOM 550 C C . LEU A 1 72 ? -3.800 -1.756 -17.030 1.00 19.13 72 LEU A C 1
ATOM 551 O O . LEU A 1 72 ? -4.808 -1.165 -16.627 1.00 20.44 72 LEU A O 1
ATOM 556 N N . GLU A 1 73 ? -3.843 -3.002 -17.446 1.00 20.67 73 GLU A N 1
ATOM 557 C CA . GLU A 1 73 ? -5.069 -3.790 -17.345 1.00 22.18 73 GLU A CA 1
ATOM 558 C C . GLU A 1 73 ? -5.557 -3.908 -15.875 1.00 21.87 73 GLU A C 1
ATOM 559 O O . GLU A 1 73 ? -6.735 -3.778 -15.600 1.00 21.68 73 GLU A O 1
ATOM 565 N N . ALA A 1 74 ? -4.637 -4.102 -14.949 1.00 21.02 74 ALA A N 1
ATOM 566 C CA . ALA A 1 74 ? -4.979 -4.125 -13.512 1.00 22.40 74 ALA A CA 1
ATOM 567 C C . ALA A 1 74 ? -5.558 -2.823 -13.049 1.00 22.29 74 ALA A C 1
ATOM 568 O O . ALA A 1 74 ? -6.543 -2.764 -12.323 1.00 23.63 74 ALA A O 1
ATOM 570 N N . HIS A 1 75 ? -4.937 -1.725 -13.499 1.00 21.25 75 HIS A N 1
ATOM 571 C CA . HIS A 1 75 ? -5.439 -0.391 -13.262 1.00 21.61 75 HIS A CA 1
ATOM 572 C C . HIS A 1 75 ? -6.928 -0.262 -13.590 1.00 20.67 75 HIS A C 1
ATOM 573 O O . HIS A 1 75 ? -7.688 0.293 -12.830 1.00 21.85 75 HIS A O 1
ATOM 580 N N . LEU A 1 76 ? -7.344 -0.827 -14.714 1.00 21.83 76 LEU A N 1
ATOM 581 C CA . LEU A 1 76 ? -8.682 -0.636 -15.205 1.00 21.57 76 LEU A CA 1
ATOM 582 C C . LEU A 1 76 ? -9.707 -1.372 -14.339 1.00 22.90 76 LEU A C 1
ATOM 583 O O . LEU A 1 76 ? -10.864 -1.023 -14.341 1.00 23.11 76 LEU A O 1
ATOM 588 N N . GLN A 1 77 ? -9.253 -2.359 -13.594 1.00 23.39 77 GLN A N 1
ATOM 589 C CA . GLN A 1 77 ? -10.164 -3.148 -12.719 1.00 24.23 77 GLN A CA 1
ATOM 590 C C . GLN A 1 77 ? -10.207 -2.697 -11.265 1.00 25.22 77 GLN A C 1
ATOM 591 O O . GLN A 1 77 ? -10.928 -3.322 -10.426 1.00 26.03 77 GLN A O 1
ATOM 597 N N . THR A 1 78 ? -9.469 -1.667 -10.904 1.00 23.65 78 THR A N 1
ATOM 598 C CA . THR A 1 78 ? -9.398 -1.187 -9.525 1.00 23.72 78 THR A CA 1
ATOM 599 C C . THR A 1 78 ? -10.696 -0.542 -9.138 1.00 23.85 78 THR A C 1
ATOM 600 O O . THR A 1 78 ? -11.419 -0.033 -9.988 1.00 22.80 78 THR A O 1
ATOM 604 N N . PRO A 1 79 ? -11.032 -0.537 -7.837 1.00 23.88 79 PRO A N 1
ATOM 605 C CA . PRO A 1 79 ? -12.303 0.078 -7.442 1.00 23.34 79 PRO A CA 1
ATOM 606 C C . PRO A 1 79 ? -12.342 1.550 -7.714 1.00 21.51 79 PRO A C 1
ATOM 607 O O . PRO A 1 79 ? -13.416 2.050 -7.983 1.00 23.81 79 PRO A O 1
ATOM 611 N N . HIS A 1 80 ? -11.214 2.252 -7.615 1.00 22.84 80 HIS A N 1
ATOM 612 C CA . HIS A 1 80 ? -11.275 3.702 -7.868 1.00 23.01 80 HIS A CA 1
ATOM 613 C C . HIS A 1 80 ? -11.669 3.909 -9.328 1.00 22.79 80 HIS A C 1
ATOM 614 O O . HIS A 1 80 ? -12.364 4.854 -9.602 1.00 23.07 80 HIS A O 1
ATOM 621 N N . MET A 1 81 ? -11.251 3.026 -10.243 1.00 24.09 81 MET A N 1
ATOM 622 C CA . MET A 1 81 ? -11.598 3.241 -11.690 1.00 23.76 81 MET A CA 1
ATOM 623 C C . MET A 1 81 ? -13.014 2.822 -12.015 1.00 24.55 81 MET A C 1
ATOM 624 O O . MET A 1 81 ? -13.706 3.515 -12.716 1.00 23.38 81 MET A O 1
ATOM 629 N N . LYS A 1 82 ? -13.493 1.716 -11.408 1.00 23.96 82 LYS A N 1
ATOM 630 C CA . LYS A 1 82 ? -14.903 1.380 -11.469 1.00 25.55 82 LYS A CA 1
ATOM 631 C C . LYS A 1 82 ? -15.788 2.480 -10.874 1.00 23.16 82 LYS A C 1
ATOM 632 O O . LYS A 1 82 ? -16.768 2.856 -11.494 1.00 23.70 82 LYS A O 1
ATOM 638 N N . ALA A 1 83 ? -15.402 3.106 -9.729 1.00 24.30 83 ALA A N 1
ATOM 639 C CA . ALA A 1 83 ? -16.153 4.194 -9.160 1.00 23.89 83 ALA A CA 1
ATOM 640 C C . ALA A 1 83 ? -16.147 5.442 -10.028 1.00 23.67 83 ALA A C 1
ATOM 641 O O . ALA A 1 83 ? -17.131 6.125 -10.143 1.00 23.48 83 ALA A O 1
ATOM 643 N N . TYR A 1 84 ? -14.991 5.709 -10.626 1.00 24.81 84 TYR A N 1
ATOM 644 C CA . TYR A 1 84 ? -14.820 6.809 -11.588 1.00 24.06 84 TYR A CA 1
ATOM 645 C C . TYR A 1 84 ? -15.783 6.617 -12.764 1.00 23.24 84 TYR A C 1
ATOM 646 O O . TYR A 1 84 ? -16.547 7.512 -13.098 1.00 23.94 84 TYR A O 1
ATOM 655 N N . SER A 1 85 ? -15.788 5.443 -13.357 1.00 25.51 85 SER A N 1
ATOM 656 C CA . SER A 1 85 ? -16.597 5.177 -14.549 1.00 26.93 85 SER A CA 1
ATOM 657 C C . SER A 1 85 ? -18.075 5.350 -14.276 1.00 28.17 85 SER A C 1
ATOM 658 O O . SER A 1 85 ? -18.818 5.944 -15.060 1.00 26.89 85 SER A O 1
ATOM 661 N N . GLU A 1 86 ? -18.524 4.854 -13.115 1.00 26.97 86 GLU A N 1
ATOM 662 C CA . GLU A 1 86 ? -19.894 5.074 -12.720 1.00 26.83 86 GLU A CA 1
ATOM 663 C C . GLU A 1 86 ? -20.210 6.549 -12.531 1.00 25.70 86 GLU A C 1
ATOM 664 O O . GLU A 1 86 ? -21.255 7.022 -12.960 1.00 27.03 86 GLU A O 1
ATOM 670 N N . ALA A 1 87 ? -19.301 7.302 -11.907 1.00 25.43 87 ALA A N 1
ATOM 671 C CA . ALA A 1 87 ? -19.511 8.692 -11.589 1.00 24.70 87 ALA A CA 1
ATOM 672 C C . ALA A 1 87 ? -19.612 9.581 -12.847 1.00 25.82 87 ALA A C 1
ATOM 673 O O . ALA A 1 87 ? -20.307 10.578 -12.865 1.00 27.75 87 ALA A O 1
ATOM 675 N N . VAL A 1 88 ? -18.945 9.189 -13.920 1.00 24.28 88 VAL A N 1
ATOM 676 C CA . VAL A 1 88 ? -18.871 10.057 -15.102 1.00 24.93 88 VAL A CA 1
ATOM 677 C C . VAL A 1 88 ? -19.709 9.584 -16.259 1.00 24.85 88 VAL A C 1
ATOM 678 O O . VAL A 1 88 ? -19.665 10.150 -17.361 1.00 25.02 88 VAL A O 1
ATOM 682 N N . LYS A 1 89 ? -20.506 8.547 -16.047 1.00 25.89 89 LYS A N 1
ATOM 683 C CA . LYS A 1 89 ? -21.260 7.942 -17.153 1.00 26.29 89 LYS A CA 1
ATOM 684 C C . LYS A 1 89 ? -22.202 8.855 -17.922 1.00 26.12 89 LYS A C 1
ATOM 685 O O . LYS A 1 89 ? -22.495 8.586 -19.095 1.00 27.71 89 LYS A O 1
ATOM 691 N N . GLY A 1 90 ? -22.684 9.922 -17.289 1.00 24.98 90 GLY A N 1
ATOM 692 C CA . GLY A 1 90 ? -23.566 10.889 -17.948 1.00 25.69 90 GLY A CA 1
ATOM 693 C C . GLY A 1 90 ? -22.825 12.103 -18.509 1.00 25.03 90 GLY A C 1
ATOM 694 O O . GLY A 1 90 ? -23.425 13.014 -19.069 1.00 26.48 90 GLY A O 1
ATOM 695 N N . ASP A 1 91 ? -21.496 12.120 -18.328 1.00 25.47 91 ASP A N 1
ATOM 696 C CA . ASP A 1 91 ? -20.641 13.241 -18.723 1.00 23.86 91 ASP A CA 1
ATOM 697 C C . ASP A 1 91 ? -19.745 12.896 -19.897 1.00 22.30 91 ASP A C 1
ATOM 698 O O . ASP A 1 91 ? -19.348 13.794 -20.598 1.00 24.45 91 ASP A O 1
ATOM 703 N N . VAL A 1 92 ? -19.427 11.638 -20.121 1.00 20.23 92 VAL A N 1
ATOM 704 C CA . VAL A 1 92 ? -18.446 11.258 -21.140 1.00 18.59 92 VAL A CA 1
ATOM 705 C C . VAL A 1 92 ? -19.152 10.681 -22.358 1.00 19.82 92 VAL A C 1
ATOM 706 O O . VAL A 1 92 ? -20.094 9.910 -22.178 1.00 21.27 92 VAL A O 1
ATOM 710 N N . LEU A 1 93 ? -18.675 11.026 -23.553 1.00 18.64 93 LEU A N 1
ATOM 711 C CA . LEU A 1 93 ? -19.204 10.512 -24.831 1.00 19.02 93 LEU A CA 1
ATOM 712 C C . LEU A 1 93 ? -18.390 9.381 -25.424 1.00 18.83 93 LEU A C 1
ATOM 713 O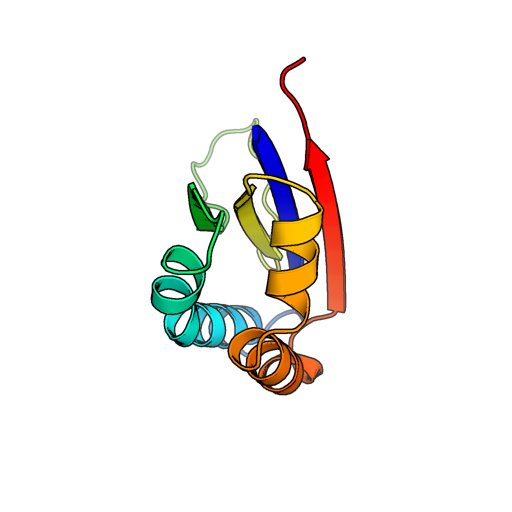 O . LEU A 1 93 ? -18.913 8.399 -25.995 1.00 20.13 93 LEU A O 1
ATOM 718 N N . GLU A 1 94 ? -17.048 9.500 -25.337 1.00 19.50 94 GLU A N 1
ATOM 719 C CA . GLU A 1 94 ? -16.180 8.480 -25.884 1.00 21.82 94 GLU A CA 1
ATOM 720 C C . GLU A 1 94 ? -14.763 8.685 -25.420 1.00 21.77 94 GLU A C 1
ATOM 721 O O . GLU A 1 94 ? -14.447 9.742 -24.870 1.00 19.18 94 GLU A O 1
ATOM 727 N N . MET A 1 95 ? -13.943 7.668 -25.650 1.00 22.49 95 MET A N 1
ATOM 728 C CA . MET A 1 95 ? -12.486 7.760 -25.403 1.00 23.69 95 MET A CA 1
ATOM 729 C C . MET A 1 95 ? -11.688 7.244 -26.590 1.00 26.00 95 MET A C 1
ATOM 730 O O . MET A 1 95 ? -12.110 6.272 -27.293 1.00 26.21 95 MET A O 1
ATOM 735 N 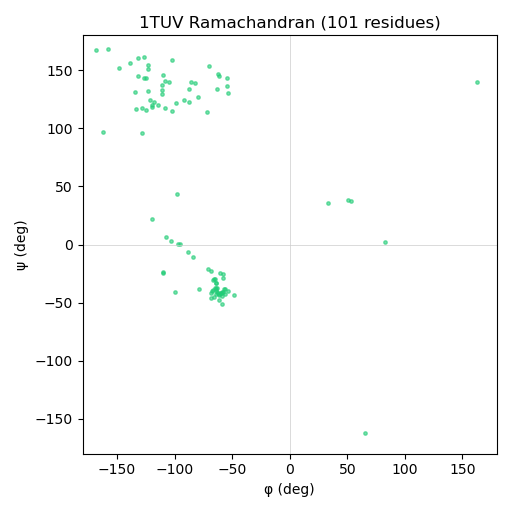N . ASN A 1 96 ? -10.534 7.849 -26.857 1.00 25.28 96 ASN A N 1
ATOM 736 C CA . ASN A 1 96 ? -9.649 7.377 -27.946 1.00 25.47 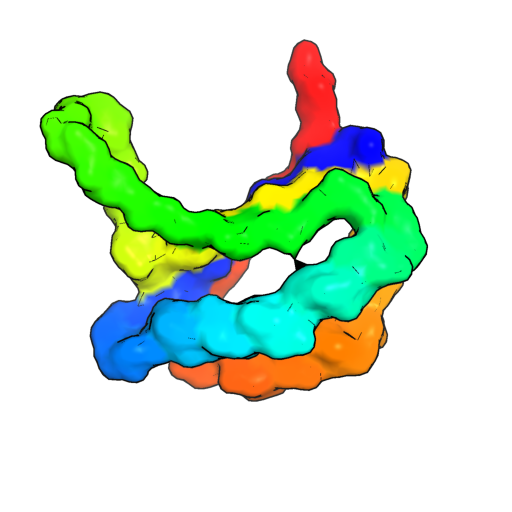96 ASN A CA 1
ATOM 737 C C . ASN A 1 96 ? -8.338 7.145 -27.242 1.00 25.36 96 ASN A C 1
ATOM 738 O O . ASN A 1 96 ? -7.760 8.136 -26.751 1.00 25.93 96 AS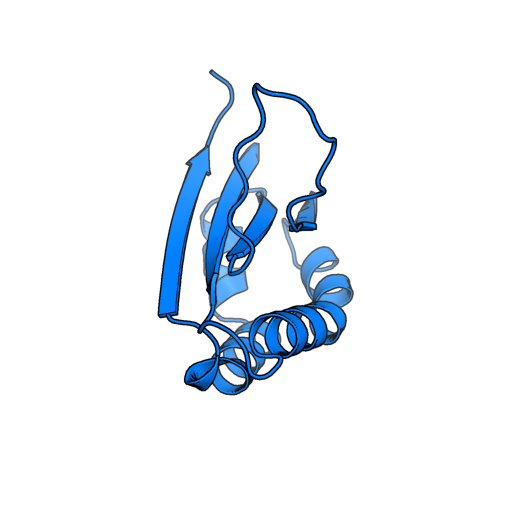N A O 1
ATOM 743 N N . ILE A 1 97 ? -7.878 5.892 -27.196 1.00 24.06 97 ILE A N 1
ATOM 744 C CA . ILE A 1 97 ? -6.749 5.498 -26.337 1.00 24.17 97 ILE A CA 1
ATOM 745 C C . ILE A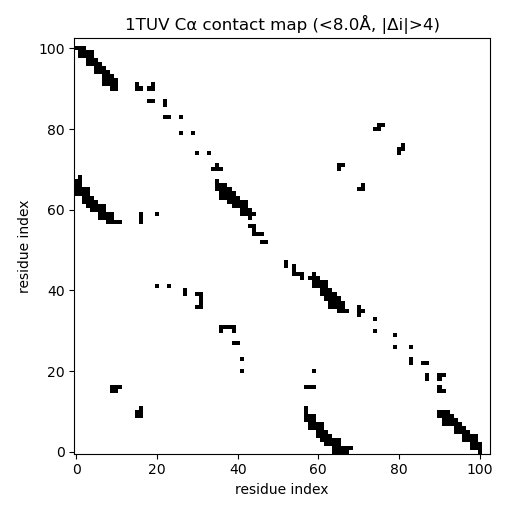 1 97 ? -5.622 4.960 -27.175 1.00 23.14 97 ILE A C 1
ATOM 746 O O . ILE A 1 97 ? -5.780 3.957 -27.883 1.00 21.82 97 ILE A O 1
ATOM 751 N N . ARG A 1 98 ? -4.468 5.628 -27.110 1.00 20.75 98 ARG A N 1
ATOM 752 C CA . ARG A 1 98 ? -3.295 5.117 -27.788 1.00 20.43 98 ARG A CA 1
ATOM 753 C C . ARG A 1 98 ? -2.282 4.585 -26.765 1.00 19.34 98 ARG A C 1
ATOM 754 O O . ARG A 1 98 ? -2.083 5.201 -25.705 1.00 18.43 98 ARG A O 1
ATOM 762 N N . ILE A 1 99 ? -1.648 3.465 -27.132 1.00 18.38 99 ILE A N 1
ATOM 763 C CA . ILE A 1 99 ? -0.537 2.884 -26.387 1.00 18.89 99 ILE A CA 1
ATOM 764 C C . ILE A 1 99 ? 0.702 2.973 -27.269 1.00 17.98 99 ILE A C 1
ATOM 765 O O . ILE A 1 99 ? 0.709 2.483 -28.422 1.00 19.51 99 ILE A O 1
ATOM 770 N N . LEU A 1 100 ? 1.687 3.691 -26.736 1.00 17.88 100 LEU A N 1
ATOM 771 C CA . LEU A 1 100 ? 2.839 4.157 -27.511 1.00 17.86 100 LEU A CA 1
ATOM 772 C C . LEU A 1 100 ? 4.171 3.699 -26.942 1.00 18.75 100 LEU A C 1
ATOM 773 O O . LEU A 1 100 ? 4.290 3.480 -25.764 1.00 19.54 100 LEU A O 1
ATOM 778 N N . GLN A 1 101 ? 5.146 3.546 -27.838 1.00 19.35 101 GLN A N 1
ATOM 779 C CA . GLN A 1 101 ? 6.523 3.234 -27.485 1.00 20.22 101 GLN A CA 1
ATOM 780 C C . GLN A 1 101 ? 7.385 4.298 -28.154 1.00 21.74 101 GLN A C 1
ATOM 781 O O . GLN A 1 101 ? 6.982 4.911 -29.121 1.00 18.94 101 GLN A O 1
ATOM 787 N N . PRO A 1 102 ? 8.615 4.475 -27.692 1.00 22.29 102 PRO A N 1
ATOM 788 C CA . PRO A 1 102 ? 9.561 5.326 -28.415 1.00 22.69 102 PRO A CA 1
ATOM 789 C C . PRO A 1 102 ? 9.735 4.919 -29.891 1.00 21.93 102 PRO A C 1
ATOM 790 O O . PRO A 1 102 ? 9.856 3.749 -30.294 1.00 21.81 102 PRO A O 1
ATOM 794 N N . GLY A 1 103 ? 9.747 5.924 -30.778 1.00 21.63 103 GLY A N 1
ATOM 795 C CA . GLY A 1 103 ? 9.873 5.678 -32.199 1.00 22.61 103 GLY A CA 1
ATOM 796 C C . GLY A 1 103 ? 11.318 5.577 -32.635 1.00 22.95 103 GLY A C 1
ATOM 797 O O . GLY A 1 103 ? 11.527 5.114 -33.730 1.00 24.05 103 GLY A O 1
#

GO terms:
  GO:0005829 cytosol (C, IDA)
  GO:0016491 oxidoreductase activity (F, IDA)
  GO:0010447 response to acidic pH (P, IEP)
  GO:0042803 protein homodimerization activity (F, IDA)

Secondary structure (DSSP, 8-state):
-EEEEEEEEEPSSTTHHHHHHHHHHHHHHHHHHSTTEEEEEEE-------TT----TTEEEEEEEES-HHHHHHHHTSHHHHHHHHHHTTTEEEEEEEEE---

Nearest PDB structures (foldseek):
  1r6y-assembly1_A  TM=1.007E+00  e=1.849E-19  Escherichia coli
  3hf5-assembly2_C  TM=6.744E-01  e=4.439E-05  Pseudomonas reinekei
  3hfk-assembly1_A  TM=6.690E-01  e=1.898E-04  Pseudomonas reinekei
  3bn7-assembly1_A-2  TM=7.369E-01  e=4.169E-04  Caulobacter vibrioides CB15
  8oz4-assembly1_A  TM=6.647E-01  e=1.034E-03  Populus tremula

Organism: Escherichia coli (strain K12) (NCBI:txid83333)

Solvent-accessible surface area: 6720 Å² total; per-residue (Å²): 186,30,41,3,62,7,65,5,108,1,106,92,53,141,149,34,64,92,32,0,35,73,39,5,73,142,15,26,72,60,0,85,169,27,145,8,12,105,19,14,39,40,89,64,49,104,78,69,83,61,123,176,57,101,82,45,89,50,5,0,46,3,80,12,77,0,82,36,86,64,48,15,99,59,6,96,115,28,106,26,11,117,62,23,63,106,50,7,142,44,21,32,70,88,112,89,92,144,92,60,155,125,128

B-factor: mean 29.9, std 11.46, range [15.62, 102.2]

Sequence (103 aa):
MLTVIAEIRTRPGQHHRQAVLDQFAKIVPTVLKEEGCHGYAPMVDCAAGVSFQSMAPDSIVMIEQWESIAHLEAHLQTPHMKAYSEAVKGDVLEMNIRILQPG

Foldseek 3Di:
DKKKKKKWFWDPDPCLQVQLVVLCVVPVVVLCPQPFWPDWDWDADDCPVDPVDDHDRRIIIIITGGNDPVSVVVSCPDVSNVVSCVSNVNITDDMDMDIDDDD

Radius of gyration: 14.14 Å; Cα contacts (8 Å, |Δi|>4): 168; chains: 1; bounding box: 33×38×30 Å